Protein AF-A0A6V7KF73-F1 (afdb_monomer)

InterPro domains:
  IPR000403 Phosphatidylinositol 3-/4-kinase, catalytic domain [PF00454] (23-62)
  IPR000403 Phosphatidylinositol 3-/4-kinase, catalytic domain [PS50290] (1-62)
  IPR011009 Protein kinase-like domain superfamily [SSF56112] (2-62)
  IPR015433 Phosphatidylinositol 3-/4-kinase [PTHR10048] (2-62)
  IPR018936 Phosphatidylinositol 3-/4-kinase, conserved site [PS00915] (27-41)

pLDDT: mean 87.28, s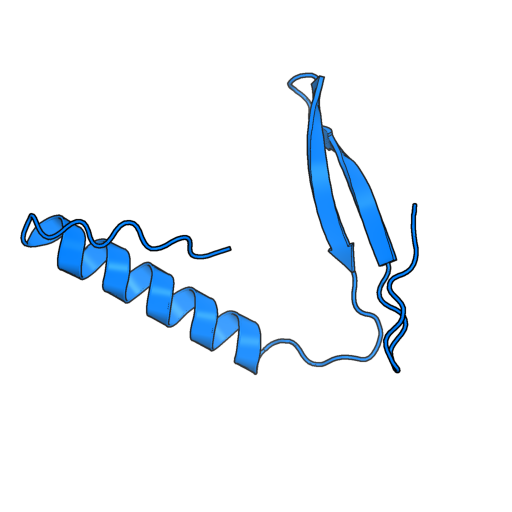td 7.39, range [60.56, 94.62]

Solvent-accessible surface area (backbone atoms only — not comparable to full-atom values): 3942 Å² total; per-residue (Å²): 119,51,71,47,98,53,98,68,50,32,36,37,42,76,43,76,44,98,84,75,42,83,45,78,48,78,50,65,70,96,61,85,55,67,63,61,52,53,50,42,52,50,52,46,50,48,52,57,54,35,46,73,74,73,44,80,82,79,78,80,77,118

Sequence (62 aa):
ASIFKSAMMPFKLTFLTTNNTKYIAIFKYGDDLRQDQLILQTIALMDKLLRRENLDLKLTPY

Structure (mmCIF, N/CA/C/O backbone):
data_AF-A0A6V7KF73-F1
#
_entry.id   AF-A0A6V7KF73-F1
#
loop_
_atom_site.group_PDB
_atom_site.id
_atom_site.type_symbol
_atom_site.label_atom_id
_atom_site.label_alt_id
_atom_site.label_comp_id
_atom_site.label_asym_id
_atom_site.label_entity_id
_atom_site.label_seq_id
_atom_site.pdbx_PDB_ins_code
_atom_site.Cartn_x
_atom_site.Cartn_y
_atom_site.Cartn_z
_atom_site.occupancy
_atom_site.B_iso_or_equiv
_atom_site.auth_seq_id
_atom_site.auth_comp_id
_atom_site.auth_asym_id
_atom_site.auth_atom_id
_atom_site.pdbx_PDB_model_num
ATOM 1 N N . ALA A 1 1 ? 8.750 7.152 -16.316 1.00 60.56 1 ALA A N 1
ATOM 2 C CA . ALA A 1 1 ? 9.087 6.113 -15.323 1.00 60.56 1 ALA A CA 1
ATOM 3 C C . ALA A 1 1 ? 10.430 6.464 -14.701 1.00 60.56 1 ALA A C 1
ATOM 5 O O . ALA A 1 1 ? 11.284 6.975 -15.414 1.00 60.56 1 ALA A O 1
ATOM 6 N N . SER A 1 2 ? 10.607 6.247 -13.400 1.00 78.06 2 SER A N 1
ATOM 7 C CA . SER A 1 2 ? 11.906 6.409 -12.731 1.00 78.06 2 SER A CA 1
ATOM 8 C C . SER A 1 2 ? 12.304 5.084 -12.089 1.00 78.06 2 SER A C 1
ATOM 10 O O . SER A 1 2 ? 11.435 4.363 -11.606 1.00 78.06 2 SER A O 1
ATOM 12 N N . ILE A 1 3 ? 13.592 4.756 -12.073 1.00 83.38 3 ILE A N 1
ATOM 13 C CA . ILE A 1 3 ? 14.097 3.504 -11.494 1.00 83.38 3 ILE A CA 1
ATOM 14 C C . ILE A 1 3 ? 14.620 3.795 -10.087 1.00 83.38 3 ILE A C 1
ATOM 16 O O . ILE A 1 3 ? 15.333 4.780 -9.885 1.00 83.38 3 ILE A O 1
ATOM 20 N N . PHE A 1 4 ? 14.259 2.966 -9.107 1.00 83.75 4 PHE A N 1
ATOM 21 C CA . PHE A 1 4 ? 14.814 3.080 -7.759 1.00 83.75 4 PHE A CA 1
ATOM 22 C C . PHE A 1 4 ? 16.240 2.519 -7.714 1.00 83.75 4 PHE A C 1
ATOM 24 O O . PHE A 1 4 ? 16.520 1.462 -8.278 1.00 83.75 4 PHE A O 1
ATOM 31 N N . LYS A 1 5 ? 17.138 3.193 -6.985 1.00 76.44 5 LYS A N 1
ATOM 32 C CA . LYS A 1 5 ? 18.470 2.656 -6.671 1.00 76.44 5 LYS A CA 1
ATOM 33 C C . LYS A 1 5 ? 18.343 1.573 -5.593 1.00 76.44 5 LYS A C 1
ATOM 35 O O . LYS A 1 5 ? 18.386 1.868 -4.406 1.00 76.44 5 LYS A O 1
ATOM 40 N N . SER A 1 6 ? 18.139 0.333 -6.025 1.00 81.38 6 SER A N 1
ATOM 41 C CA . SER A 1 6 ? 18.120 -0.886 -5.208 1.00 81.38 6 SER A CA 1
ATOM 42 C C . SER A 1 6 ? 18.659 -2.052 -6.044 1.00 81.38 6 SER A C 1
ATOM 44 O O . SER A 1 6 ? 18.652 -1.963 -7.272 1.00 81.38 6 SER A O 1
ATOM 46 N N . ALA A 1 7 ? 19.109 -3.135 -5.404 1.00 76.19 7 ALA A N 1
ATOM 47 C CA . ALA A 1 7 ? 19.707 -4.295 -6.073 1.00 76.19 7 ALA A CA 1
ATOM 48 C C . ALA A 1 7 ? 18.792 -4.909 -7.150 1.00 76.19 7 ALA A C 1
ATOM 50 O O . ALA A 1 7 ? 19.270 -5.296 -8.209 1.00 76.19 7 ALA A O 1
ATOM 51 N N . MET A 1 8 ? 17.476 -4.926 -6.912 1.00 78.12 8 MET A N 1
ATOM 52 C CA . MET A 1 8 ? 16.479 -5.435 -7.869 1.00 78.12 8 MET A CA 1
ATOM 53 C C . MET A 1 8 ? 15.865 -4.352 -8.771 1.00 78.12 8 MET A C 1
ATOM 55 O O . MET A 1 8 ? 14.887 -4.611 -9.463 1.00 78.12 8 MET A O 1
ATOM 59 N N . MET A 1 9 ? 16.416 -3.131 -8.747 1.00 83.19 9 MET A N 1
ATOM 60 C CA . MET A 1 9 ? 16.072 -2.003 -9.628 1.00 83.19 9 MET A CA 1
ATOM 61 C C . MET A 1 9 ? 14.568 -1.860 -9.951 1.00 83.19 9 MET A C 1
ATOM 63 O O . MET A 1 9 ? 14.187 -1.870 -11.124 1.00 83.19 9 MET A O 1
ATOM 67 N N . PRO A 1 10 ? 13.681 -1.720 -8.946 1.00 87.06 10 PRO A N 1
ATOM 68 C CA . PRO A 1 10 ? 12.255 -1.687 -9.219 1.00 87.06 10 PRO A CA 1
ATOM 69 C C . PRO A 1 10 ? 11.837 -0.419 -9.965 1.00 87.06 10 PRO A C 1
ATOM 71 O O . PRO A 1 10 ? 12.425 0.660 -9.813 1.00 87.06 10 PRO A O 1
ATOM 74 N N . PHE A 1 11 ? 10.779 -0.549 -10.761 1.00 88.44 11 PHE A N 1
ATOM 75 C CA . PHE A 1 11 ? 10.253 0.521 -11.597 1.00 88.44 11 PHE A CA 1
ATOM 76 C C . PHE A 1 11 ? 9.184 1.310 -10.850 1.00 88.44 11 PH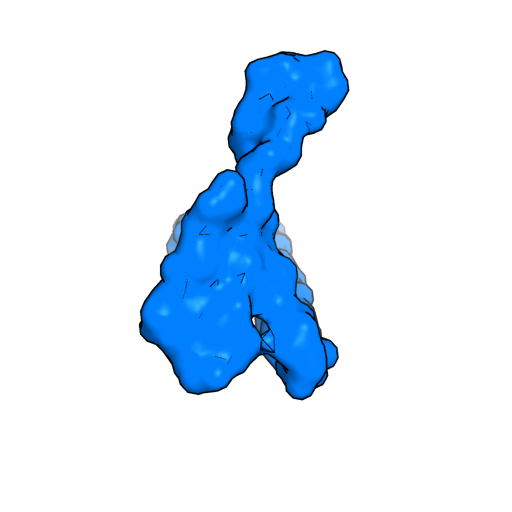E A C 1
ATOM 78 O O . PHE A 1 11 ? 8.182 0.755 -10.404 1.00 88.44 11 PHE A O 1
ATOM 85 N N . LYS A 1 12 ? 9.349 2.631 -10.772 1.00 90.62 12 LYS A N 1
ATOM 86 C CA . LYS A 1 12 ? 8.275 3.549 -10.389 1.00 90.62 12 LYS A CA 1
ATOM 87 C C . LYS A 1 12 ? 7.460 3.905 -11.627 1.00 90.62 12 LYS A C 1
ATOM 89 O O . LYS A 1 12 ? 7.954 4.582 -12.541 1.00 90.62 12 LYS A O 1
ATOM 94 N N . LEU A 1 13 ? 6.208 3.473 -11.632 1.00 90.88 13 LEU A N 1
ATOM 95 C CA . LEU A 1 13 ? 5.246 3.725 -12.695 1.00 90.88 13 LEU A CA 1
ATOM 96 C C . LEU A 1 13 ? 4.199 4.724 -12.201 1.00 90.88 13 LEU A C 1
ATOM 98 O O . LEU A 1 13 ? 3.706 4.614 -11.081 1.00 90.88 13 LEU A O 1
ATOM 102 N N . THR A 1 14 ? 3.871 5.705 -13.038 1.00 92.62 14 THR A N 1
ATOM 103 C CA . THR A 1 14 ? 2.789 6.658 -12.774 1.00 92.62 14 THR A CA 1
ATOM 104 C C . THR A 1 14 ? 1.701 6.421 -13.806 1.00 92.62 14 THR A C 1
ATOM 106 O O . THR A 1 14 ? 1.936 6.606 -14.998 1.00 92.62 14 THR A O 1
ATOM 109 N N . PHE A 1 15 ? 0.528 6.019 -13.342 1.00 91.69 15 PHE A N 1
ATOM 110 C CA . PHE A 1 15 ? -0.664 5.776 -14.139 1.00 91.69 15 PHE A CA 1
ATOM 111 C C . PHE A 1 15 ? -1.606 6.973 -14.041 1.00 91.69 15 PHE A C 1
ATOM 113 O O . PHE A 1 15 ? -1.733 7.590 -12.981 1.00 91.69 15 PHE A O 1
ATOM 120 N N . LEU A 1 16 ? -2.271 7.302 -15.145 1.00 94.62 16 LEU A N 1
ATOM 121 C CA . LEU A 1 16 ? -3.403 8.219 -15.142 1.00 94.62 16 LEU A CA 1
ATOM 122 C C . LEU A 1 16 ? -4.671 7.386 -14.939 1.00 94.62 16 LEU A C 1
ATOM 124 O O . LEU A 1 16 ? -4.923 6.456 -15.702 1.00 94.62 16 LEU A O 1
ATOM 128 N N . THR A 1 17 ? -5.441 7.680 -13.898 1.00 93.00 17 THR A N 1
ATOM 129 C CA . THR A 1 17 ? -6.713 6.996 -13.646 1.00 93.00 17 THR A CA 1
ATOM 130 C C . THR A 1 17 ? -7.809 7.540 -14.564 1.00 93.00 17 THR A C 1
ATOM 132 O O . THR A 1 17 ? -7.680 8.623 -15.138 1.00 93.00 17 THR A O 1
ATOM 135 N N . THR A 1 18 ? -8.937 6.832 -14.651 1.00 93.81 18 THR A N 1
ATOM 136 C CA . THR A 1 18 ? -10.146 7.297 -15.360 1.00 93.81 18 THR A CA 1
ATOM 137 C C . THR A 1 18 ? -10.678 8.629 -14.828 1.00 93.81 18 THR A C 1
ATOM 139 O O . THR A 1 18 ? -11.357 9.350 -15.548 1.00 93.81 18 T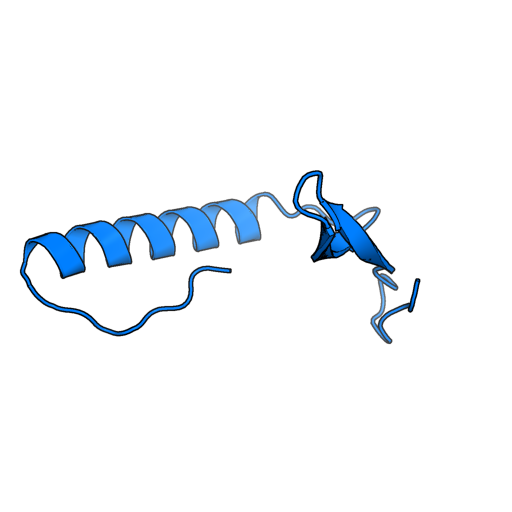HR A O 1
ATOM 142 N N . ASN A 1 19 ? -10.331 8.980 -13.587 1.00 94.31 19 ASN A N 1
ATOM 143 C CA . ASN A 1 19 ? -10.725 10.228 -12.936 1.00 94.31 19 ASN A CA 1
ATOM 144 C C . ASN A 1 19 ? -9.675 11.336 -13.129 1.00 94.31 19 ASN A C 1
ATOM 146 O O . ASN A 1 19 ? -9.677 12.324 -12.399 1.00 94.31 19 ASN A O 1
ATOM 150 N N . ASN A 1 20 ? -8.746 11.155 -14.073 1.00 91.19 20 ASN A N 1
ATOM 151 C CA . ASN A 1 20 ? -7.644 12.070 -14.360 1.00 91.19 20 ASN A CA 1
ATOM 152 C C . ASN A 1 20 ? -6.702 12.314 -13.158 1.00 91.19 20 ASN A C 1
ATOM 154 O O . ASN A 1 20 ? -6.013 13.332 -13.086 1.00 91.19 20 ASN A O 1
ATOM 158 N N . THR A 1 21 ? -6.656 11.380 -12.199 1.00 93.06 21 THR A N 1
ATOM 159 C CA . THR A 1 21 ? -5.736 11.438 -11.053 1.00 93.06 21 THR A CA 1
ATOM 160 C C . THR A 1 21 ? -4.475 10.628 -11.330 1.00 93.06 21 THR A C 1
ATOM 162 O O . THR A 1 21 ? -4.488 9.656 -12.085 1.00 93.06 21 THR A O 1
ATOM 165 N N . LYS A 1 22 ? -3.351 11.030 -10.731 1.00 91.88 22 LYS A N 1
ATOM 166 C CA . LYS A 1 22 ? -2.085 10.298 -10.850 1.00 91.88 22 LYS A CA 1
ATOM 167 C C . LYS A 1 22 ? -2.023 9.216 -9.776 1.00 91.88 22 LYS A C 1
ATOM 169 O O . LYS A 1 22 ? -2.041 9.534 -8.592 1.00 91.88 22 LYS A O 1
ATOM 174 N N . TYR A 1 23 ? -1.900 7.963 -10.192 1.00 92.56 23 TYR A N 1
ATOM 175 C CA . TYR A 1 23 ? -1.662 6.822 -9.317 1.00 92.56 23 TYR A CA 1
ATOM 176 C C . TYR A 1 23 ? -0.225 6.333 -9.488 1.00 92.56 23 TYR A C 1
ATOM 178 O O . TYR A 1 23 ? 0.233 6.130 -10.609 1.00 92.56 23 TYR A O 1
ATOM 186 N N . ILE A 1 24 ? 0.512 6.174 -8.393 1.00 92.38 24 ILE A N 1
ATOM 187 C CA . ILE A 1 24 ? 1.915 5.749 -8.425 1.00 92.38 24 ILE A CA 1
ATOM 188 C C . ILE A 1 24 ? 1.980 4.308 -7.933 1.00 92.38 24 ILE A C 1
ATOM 190 O O . ILE A 1 24 ? 1.515 4.023 -6.836 1.00 92.38 24 ILE A O 1
ATOM 194 N N . ALA A 1 25 ? 2.602 3.427 -8.713 1.00 91.50 25 ALA A N 1
ATOM 195 C CA . ALA A 1 25 ? 2.858 2.047 -8.322 1.00 91.50 25 ALA A CA 1
ATOM 196 C C . ALA A 1 25 ? 4.345 1.706 -8.456 1.00 91.50 25 ALA A C 1
ATOM 198 O O . ALA A 1 25 ? 5.073 2.298 -9.262 1.00 91.50 25 ALA A O 1
ATOM 199 N N . ILE A 1 26 ? 4.786 0.727 -7.669 1.00 91.31 26 ILE A N 1
ATOM 200 C CA . ILE A 1 26 ? 6.128 0.155 -7.753 1.00 91.31 26 ILE A CA 1
ATOM 201 C C . ILE A 1 26 ? 5.999 -1.241 -8.345 1.00 91.31 26 ILE A C 1
ATOM 203 O O . ILE A 1 26 ? 5.293 -2.085 -7.804 1.00 91.31 26 ILE A O 1
ATOM 207 N N . PHE A 1 27 ? 6.697 -1.483 -9.448 1.00 88.75 27 PHE A N 1
ATOM 208 C CA . PHE A 1 27 ? 6.785 -2.797 -10.062 1.00 88.75 27 PHE A CA 1
ATOM 209 C C . PHE A 1 27 ?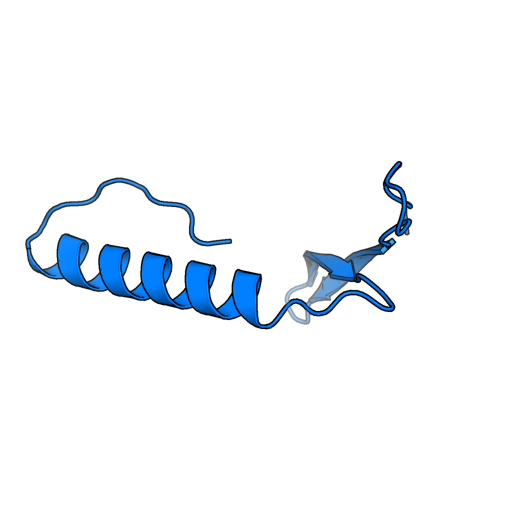 8.158 -3.403 -9.767 1.00 88.75 27 PHE A C 1
ATOM 211 O O . PHE A 1 27 ? 9.188 -2.858 -10.175 1.00 88.75 27 PHE A O 1
ATOM 218 N N . LYS A 1 28 ? 8.167 -4.519 -9.037 1.00 88.31 28 LYS A N 1
ATOM 219 C CA . LYS A 1 28 ? 9.362 -5.311 -8.736 1.00 88.31 28 LYS A CA 1
ATOM 220 C C . LYS A 1 28 ? 9.331 -6.578 -9.589 1.00 88.31 28 LYS A C 1
ATOM 222 O O . LYS A 1 28 ? 8.396 -7.365 -9.482 1.00 88.31 28 LYS A O 1
ATOM 227 N N . TYR A 1 29 ? 10.330 -6.757 -10.447 1.00 84.50 29 TYR A N 1
ATOM 228 C CA . TYR A 1 29 ? 10.461 -7.942 -11.293 1.00 84.50 29 TYR A CA 1
ATOM 229 C C . TYR A 1 29 ? 11.428 -8.939 -10.648 1.00 84.50 29 TYR A C 1
ATOM 231 O O . TYR A 1 29 ? 12.524 -8.547 -10.258 1.00 84.50 29 TYR A O 1
ATOM 239 N N . GLY A 1 30 ? 11.035 -10.213 -10.555 1.00 81.75 30 GLY A N 1
ATOM 240 C CA . GLY A 1 30 ? 11.869 -11.274 -9.974 1.00 81.75 30 GLY A CA 1
ATOM 241 C C . GLY A 1 30 ? 11.913 -11.312 -8.439 1.00 81.75 30 GLY A C 1
ATOM 242 O O . GLY A 1 30 ? 12.689 -12.086 -7.891 1.00 81.75 30 GLY A O 1
ATOM 243 N N . ASP A 1 31 ? 11.085 -10.509 -7.765 1.00 84.50 31 ASP A N 1
ATOM 244 C CA . ASP A 1 31 ? 10.919 -10.500 -6.306 1.00 84.50 31 ASP A CA 1
ATOM 245 C C . ASP A 1 31 ? 9.610 -11.215 -5.927 1.00 84.50 31 ASP A C 1
ATOM 247 O O . ASP A 1 31 ? 8.582 -11.015 -6.583 1.00 84.50 31 ASP A O 1
ATOM 251 N N . ASP A 1 32 ? 9.629 -12.039 -4.880 1.00 88.00 32 ASP A N 1
ATOM 252 C CA . ASP A 1 32 ? 8.437 -12.724 -4.373 1.00 88.00 32 ASP A CA 1
ATOM 253 C C . ASP A 1 32 ? 7.807 -11.918 -3.235 1.00 88.00 32 ASP A C 1
ATOM 255 O O . ASP A 1 32 ? 8.195 -12.012 -2.072 1.00 88.00 32 ASP A O 1
ATOM 259 N N . LEU A 1 33 ? 6.786 -11.137 -3.578 1.00 89.69 33 LEU A N 1
ATOM 260 C CA . LEU A 1 33 ? 6.117 -10.230 -2.646 1.00 89.69 33 LEU A CA 1
ATOM 261 C C . LEU A 1 33 ? 5.010 -10.886 -1.822 1.00 89.69 33 LEU A C 1
ATOM 263 O O . LEU A 1 33 ? 4.289 -10.182 -1.1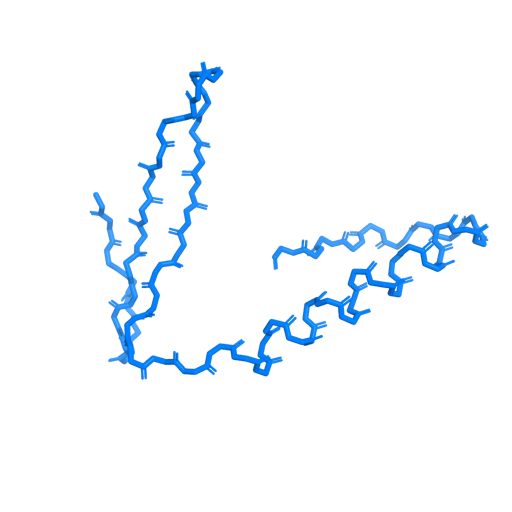18 1.00 89.69 33 LEU A O 1
ATOM 267 N N . ARG A 1 34 ? 4.839 -12.214 -1.879 1.00 92.50 34 ARG A N 1
ATOM 268 C CA . ARG A 1 34 ? 3.748 -12.893 -1.157 1.00 92.50 34 ARG A CA 1
ATOM 269 C C . ARG A 1 34 ? 3.822 -12.670 0.353 1.00 92.50 34 ARG A C 1
ATOM 271 O O . ARG A 1 34 ? 2.786 -12.488 0.989 1.00 92.50 34 ARG A O 1
ATOM 278 N N . GLN A 1 35 ? 5.028 -12.653 0.921 1.00 90.06 35 GLN A N 1
ATOM 279 C CA . GLN A 1 35 ? 5.222 -12.402 2.349 1.00 90.06 35 GLN A CA 1
ATOM 280 C C . GLN A 1 35 ? 4.887 -10.950 2.718 1.00 90.06 35 GLN A C 1
ATOM 282 O O . GLN A 1 35 ? 4.108 -10.726 3.644 1.00 90.06 35 GLN A O 1
ATOM 287 N N . ASP A 1 36 ? 5.408 -9.977 1.967 1.00 89.56 36 ASP A N 1
ATOM 288 C CA . ASP A 1 36 ? 5.112 -8.554 2.175 1.00 89.56 36 ASP A CA 1
ATOM 289 C C . ASP A 1 36 ? 3.607 -8.277 2.042 1.00 89.56 36 ASP A C 1
ATOM 291 O O . ASP A 1 36 ? 3.005 -7.612 2.886 1.00 89.56 36 ASP A O 1
ATOM 295 N N . GLN A 1 37 ? 2.970 -8.859 1.023 1.00 90.38 37 GLN A N 1
ATOM 296 C CA . GLN A 1 37 ? 1.536 -8.736 0.788 1.00 90.38 37 GLN A CA 1
ATOM 297 C C . GLN A 1 37 ? 0.713 -9.300 1.954 1.00 90.38 37 GLN A C 1
ATOM 299 O O . GLN A 1 37 ? -0.252 -8.664 2.381 1.00 90.38 37 GLN A O 1
ATOM 304 N N . LEU A 1 38 ? 1.084 -10.464 2.496 1.00 93.31 38 LEU A N 1
ATOM 305 C CA . LEU A 1 38 ? 0.393 -11.055 3.645 1.00 93.31 38 LEU A CA 1
ATOM 306 C C . LEU A 1 38 ? 0.528 -10.183 4.903 1.00 93.31 38 LEU A C 1
ATOM 308 O O . LEU A 1 38 ? -0.438 -10.009 5.653 1.00 93.31 38 LEU A O 1
ATOM 312 N N . ILE A 1 39 ? 1.709 -9.608 5.132 1.00 93.44 39 ILE A N 1
ATOM 313 C CA . ILE A 1 39 ? 1.950 -8.711 6.269 1.00 93.44 39 ILE A CA 1
ATOM 314 C C . ILE A 1 39 ? 1.084 -7.454 6.145 1.00 93.44 39 ILE A C 1
ATOM 316 O O . ILE A 1 39 ? 0.377 -7.106 7.092 1.00 93.44 39 ILE A O 1
ATOM 320 N N . LEU A 1 40 ? 1.063 -6.816 4.972 1.00 92.25 40 LEU A N 1
ATOM 321 C CA . LEU A 1 40 ? 0.230 -5.638 4.718 1.00 92.25 40 LEU A CA 1
ATOM 322 C C . LEU A 1 40 ? -1.262 -5.932 4.913 1.00 92.25 40 LEU A C 1
ATOM 324 O O . LEU A 1 40 ? -1.973 -5.145 5.539 1.00 92.25 40 LEU A O 1
ATOM 328 N N . GLN A 1 41 ? -1.734 -7.095 4.457 1.00 92.00 41 GLN A N 1
ATOM 329 C CA . GLN A 1 41 ? -3.113 -7.536 4.688 1.00 92.00 41 GLN A CA 1
ATOM 330 C C . GLN A 1 41 ? -3.425 -7.716 6.176 1.00 92.00 41 GLN A C 1
ATOM 332 O O . GLN A 1 41 ? -4.498 -7.321 6.633 1.00 92.00 41 GLN A O 1
ATOM 337 N N 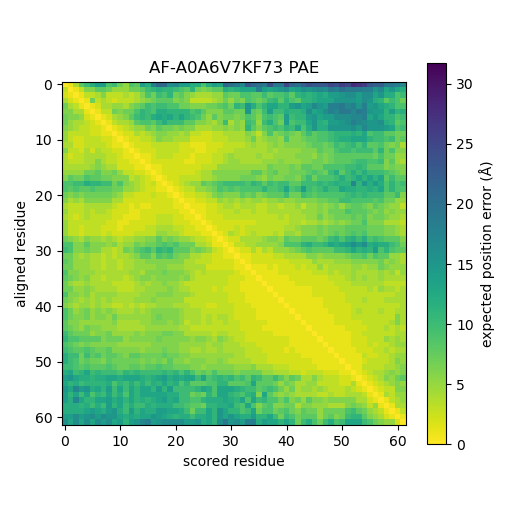. THR A 1 42 ? -2.486 -8.277 6.936 1.00 94.00 42 THR A N 1
ATOM 338 C CA . THR A 1 42 ? -2.634 -8.467 8.382 1.00 94.00 42 THR A CA 1
ATOM 339 C C . THR A 1 42 ? -2.710 -7.121 9.107 1.00 94.00 42 THR A C 1
ATOM 341 O O . THR A 1 42 ? -3.601 -6.924 9.931 1.00 94.00 42 THR A O 1
ATOM 344 N N . ILE A 1 43 ? -1.852 -6.159 8.753 1.00 92.25 43 ILE A N 1
ATOM 345 C CA . ILE A 1 43 ? -1.885 -4.798 9.315 1.00 92.25 43 ILE A CA 1
ATOM 346 C C . ILE A 1 43 ? -3.209 -4.102 8.971 1.00 92.25 43 ILE A C 1
ATOM 348 O O . ILE A 1 43 ? -3.837 -3.507 9.844 1.00 92.25 43 ILE A O 1
ATOM 352 N N . ALA A 1 44 ? -3.680 -4.214 7.727 1.00 91.12 44 ALA A N 1
ATOM 353 C CA . ALA A 1 44 ? -4.963 -3.646 7.316 1.00 91.12 44 ALA A CA 1
ATOM 354 C C . ALA A 1 44 ? -6.152 -4.282 8.057 1.00 91.12 44 ALA A C 1
ATOM 356 O O . ALA A 1 44 ? -7.136 -3.606 8.363 1.00 91.12 44 ALA A O 1
ATOM 357 N N . LEU A 1 45 ? -6.081 -5.582 8.358 1.00 92.50 45 LEU A N 1
ATOM 358 C CA . LEU A 1 45 ? -7.076 -6.262 9.184 1.00 92.50 45 LEU A CA 1
ATOM 359 C C . LEU A 1 45 ? -7.038 -5.747 10.628 1.00 92.50 45 LEU A C 1
ATOM 361 O O . LEU A 1 45 ? -8.093 -5.455 11.187 1.00 92.50 45 LEU A O 1
ATOM 365 N N . MET A 1 46 ? -5.848 -5.596 11.210 1.00 93.19 46 MET A N 1
ATOM 366 C CA . MET A 1 46 ? -5.678 -5.043 12.555 1.00 93.19 46 MET A CA 1
ATOM 367 C C . MET A 1 46 ? -6.219 -3.614 12.650 1.00 93.19 46 MET A C 1
ATOM 369 O O . MET A 1 46 ? -6.992 -3.334 13.559 1.00 93.19 46 MET A O 1
ATOM 373 N N . ASP A 1 47 ? -5.909 -2.737 11.691 1.00 89.94 47 ASP A N 1
ATOM 374 C CA . ASP A 1 47 ? -6.448 -1.369 11.650 1.00 89.94 47 ASP A CA 1
ATOM 375 C C . ASP A 1 47 ? -7.987 -1.370 11.626 1.00 89.94 47 ASP A C 1
ATOM 377 O O . ASP A 1 47 ? -8.626 -0.651 12.393 1.00 89.94 47 ASP A O 1
ATOM 381 N N . LYS A 1 48 ? -8.609 -2.257 10.837 1.00 89.75 48 LYS A N 1
ATOM 382 C CA . LY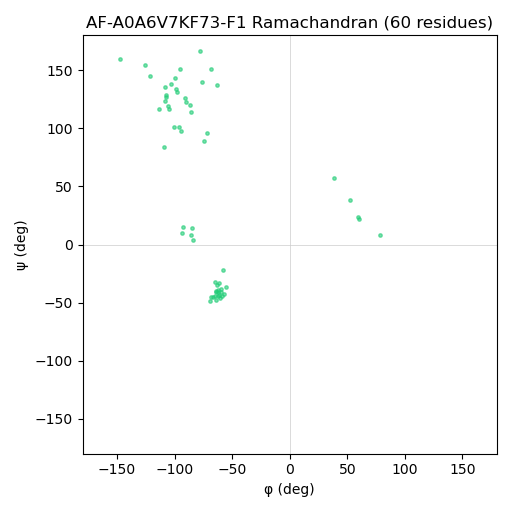S A 1 48 ? -10.074 -2.418 10.827 1.00 89.75 48 LYS A CA 1
ATOM 383 C C . LYS A 1 48 ? -10.634 -2.886 12.171 1.00 89.75 48 LYS A C 1
ATOM 385 O O . LYS A 1 48 ? -11.716 -2.441 12.546 1.00 89.75 48 LYS A O 1
ATOM 390 N N . LEU A 1 49 ? -9.947 -3.790 12.870 1.00 92.12 49 LEU A N 1
ATOM 391 C CA . LEU A 1 49 ? -10.367 -4.262 14.192 1.00 92.12 49 LEU A CA 1
ATOM 392 C C . LEU A 1 49 ? -10.241 -3.152 15.243 1.00 92.12 49 LEU A C 1
ATOM 394 O O . LEU A 1 49 ? -11.189 -2.914 15.980 1.00 92.12 49 LEU A O 1
ATOM 398 N N . LEU A 1 50 ? -9.131 -2.413 15.258 1.00 92.69 50 LEU A N 1
ATOM 399 C CA . LEU A 1 50 ? -8.910 -1.309 16.198 1.00 92.69 50 LEU A CA 1
ATOM 400 C C . LEU A 1 50 ? -9.912 -0.168 15.987 1.00 92.69 50 LEU A C 1
ATOM 402 O O . LEU A 1 50 ? -10.481 0.339 16.951 1.00 92.69 50 LEU A O 1
ATOM 406 N N . ARG A 1 51 ? -10.220 0.170 14.728 1.00 90.50 51 ARG A N 1
ATOM 407 C CA . ARG A 1 51 ? -11.256 1.162 14.400 1.00 90.50 51 ARG A CA 1
ATOM 408 C C . ARG A 1 51 ? -12.645 0.758 14.892 1.00 90.50 51 ARG A C 1
ATOM 410 O O . ARG A 1 51 ? -13.415 1.639 15.260 1.00 90.50 51 ARG A O 1
ATOM 417 N N . ARG A 1 52 ? -12.980 -0.541 14.915 1.00 91.69 52 ARG A N 1
ATOM 418 C CA . ARG A 1 52 ? -14.259 -1.025 15.479 1.00 91.69 52 ARG A CA 1
ATOM 419 C C . ARG A 1 52 ? -14.357 -0.772 16.980 1.00 91.69 52 ARG A C 1
ATOM 421 O O . ARG A 1 52 ? -15.438 -0.461 17.461 1.00 91.69 52 ARG A O 1
ATOM 428 N N . GLU A 1 53 ? -13.228 -0.812 17.675 1.00 93.81 53 GLU A N 1
ATOM 429 C CA . GLU A 1 53 ? -13.114 -0.470 19.096 1.00 93.81 53 GLU A CA 1
ATOM 430 C C . GLU A 1 53 ? -12.920 1.045 19.330 1.00 93.81 53 GLU A C 1
ATOM 432 O O . GLU A 1 53 ? -12.552 1.469 20.422 1.00 93.81 53 GLU A O 1
ATOM 437 N N . ASN A 1 54 ? -13.166 1.885 18.313 1.00 88.19 54 ASN A N 1
ATOM 438 C CA . ASN A 1 54 ? -12.958 3.341 18.323 1.00 88.19 54 ASN A CA 1
ATOM 439 C C . ASN A 1 54 ? -11.505 3.788 18.581 1.00 88.19 54 ASN A C 1
ATOM 441 O O . ASN A 1 54 ? -11.266 4.936 18.960 1.00 88.1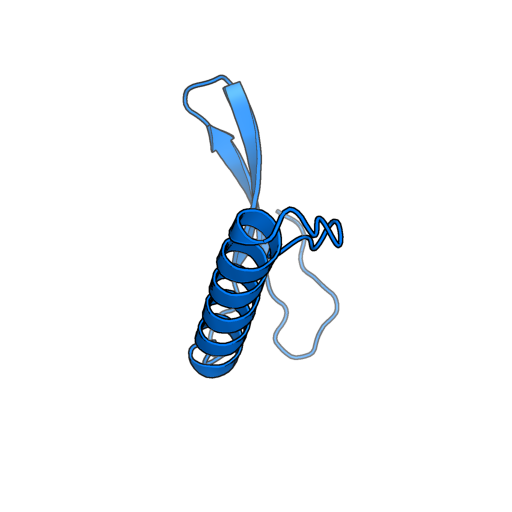9 54 ASN A O 1
ATOM 445 N N . LEU A 1 55 ? -10.524 2.916 18.338 1.00 84.50 55 LEU A N 1
ATOM 446 C CA . LEU A 1 55 ? -9.106 3.244 18.431 1.00 84.50 55 LEU A CA 1
ATOM 447 C C . LEU A 1 55 ? -8.531 3.501 17.030 1.00 84.50 55 LEU A C 1
ATOM 449 O O . LEU A 1 55 ? -8.228 2.569 16.286 1.00 84.50 55 LEU A O 1
ATOM 453 N N . ASP A 1 56 ? -8.358 4.774 16.667 1.00 85.44 56 ASP A N 1
ATOM 454 C CA . ASP A 1 56 ? -7.695 5.164 15.417 1.00 85.44 56 ASP A CA 1
ATOM 455 C C . ASP A 1 56 ? -6.214 5.477 15.657 1.00 85.44 56 ASP A C 1
ATOM 457 O O . ASP A 1 56 ? -5.851 6.562 16.115 1.00 85.44 56 ASP A O 1
ATOM 461 N N . LEU A 1 57 ? -5.347 4.522 15.318 1.00 81.88 57 LEU A N 1
ATOM 462 C CA . LEU A 1 57 ? -3.892 4.687 15.390 1.00 81.88 57 LEU A CA 1
ATOM 463 C C . LEU A 1 57 ? -3.295 5.380 14.152 1.00 81.88 57 LEU A C 1
ATOM 465 O O . LEU A 1 57 ? -2.076 5.513 14.065 1.00 81.88 57 LEU A O 1
ATOM 469 N N . LYS A 1 58 ? -4.125 5.824 13.195 1.00 82.38 58 LYS A N 1
ATOM 470 C CA . LYS A 1 58 ? -3.701 6.464 11.936 1.00 82.38 58 LYS A CA 1
ATOM 471 C C . LYS A 1 58 ? -2.666 5.638 11.165 1.00 82.38 58 LYS A C 1
ATOM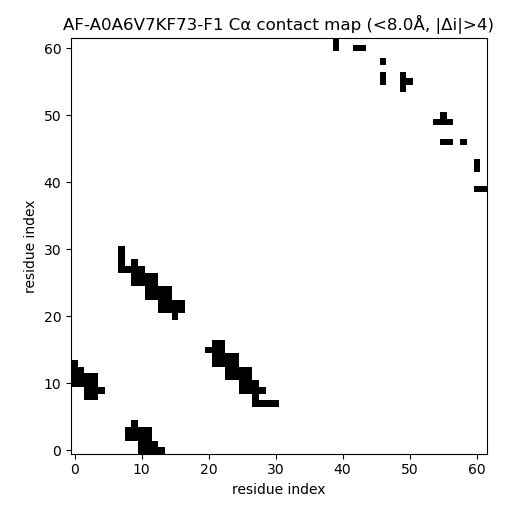 473 O O . LYS A 1 58 ? -1.736 6.185 10.569 1.00 82.38 58 LYS A O 1
ATOM 478 N N . LEU A 1 59 ? -2.829 4.314 11.178 1.00 77.75 59 LEU A N 1
ATOM 479 C CA . LEU A 1 59 ? -2.003 3.420 10.376 1.00 77.75 59 LEU A CA 1
ATOM 480 C C . LEU A 1 59 ? -2.245 3.719 8.893 1.00 77.75 59 LEU A C 1
ATOM 482 O O . LEU A 1 59 ? -3.378 3.921 8.460 1.00 77.75 59 LEU A O 1
ATOM 486 N N . THR A 1 60 ? -1.167 3.744 8.113 1.00 74.69 60 THR A N 1
ATOM 487 C CA . THR A 1 60 ? -1.222 3.854 6.652 1.00 74.69 60 THR A CA 1
ATOM 488 C C . THR A 1 60 ? -0.813 2.507 6.061 1.00 74.69 60 THR A C 1
ATOM 490 O O . THR A 1 60 ? 0.361 2.300 5.769 1.00 74.69 60 THR A O 1
ATOM 493 N N . PRO A 1 61 ? -1.745 1.542 5.946 1.00 69.88 61 PRO A N 1
ATOM 494 C CA . PRO A 1 61 ? -1.470 0.304 5.234 1.00 69.88 61 PRO A CA 1
ATOM 495 C C . PRO A 1 61 ? -1.405 0.632 3.736 1.00 69.88 61 PRO A C 1
ATOM 497 O O . PRO A 1 61 ? -2.440 0.776 3.085 1.00 69.88 61 PRO A O 1
ATOM 500 N N . TYR A 1 62 ? -0.193 0.845 3.224 1.00 61.94 62 TYR A N 1
ATOM 501 C CA . TYR A 1 62 ? 0.097 1.045 1.800 1.00 61.94 62 TYR A CA 1
ATOM 502 C C . TYR A 1 62 ? 0.447 -0.268 1.111 1.00 61.94 62 TYR A C 1
ATOM 504 O O . TYR A 1 62 ? 1.203 -1.055 1.717 1.00 61.94 62 TYR A O 1
#

Secondary structure (DSSP, 8-state):
-EE-SSTT--EEEEEEPTTS-EEEEEE-SS--THHHHHHHHHHHHHHHHHHHTT--------

Foldseek 3Di:
DDWDPDPQGWDWDWDQDPVRDTDIDIGGPPDDCPVVVVVLVVVVVVCVVCVVVVHHPVDDSD

Nearest PDB structures (foldseek):
  8rxr-assembly1_A  TM=9.868E-01  e=2.944E-05  Homo sapiens
  8rxr-assembly2_B  TM=9.844E-01  e=2.944E-05  Homo sapiens
  4uwf-assembly1_A  TM=9.852E-01  e=3.825E-05  Homo sapiens
  3ihy-assembly5_E  TM=9.878E-01  e=4.968E-05  Homo sapiens
  5dfz-assembly1_C  TM=9.665E-01  e=1.961E-04  Saccharomyces cerevisiae S288C

Mean predicted aligned error: 6.12 Å

Organism: NCBI:txid1563983

Radius of gyration: 15.46 Å; Cα contacts (8 Å, |Δi|>4): 60; chains: 1; bounding box: 34×25×34 Å